Protein AF-A0A529LJ74-F1 (afdb_monomer_lite)

Sequence (138 aa):
PPVRDGKPYAVIAHTAQSVAAFVAIDKALLANGVSVPVIHAQDIDQGFLLIEHLGSEGFLSHDGQPIAERYEAAAELLAMMHGKAWPTRMEAAPGVVHDVPPFDRDAMLIEADLLVDWYVPWITGGPASEDLRAGYHK

pLDDT: mean 94.06, std 4.65, range [67.56, 98.56]

Secondary structure (DSSP, 8-state):
-EEETTEEHHHHTT---SHHHHHHHHHHHHHTT-----EEEEETTTTEEEE----S--SB-TTS-B-HHHHHHHHHHHHHHHTS---SEEEEETTEEEE-----HHHHHHHHTHIIIIIHHHHHSSPPPHHHHHHHT-

Radius of gyration: 19.59 Å; chains: 1; bounding box: 48×34×49 Å

Foldseek 3Di:
DQDPPRDDLCVLLVPDPWCLVVLQVQVQCVVLPHDHWDFPDDDRVVRDTDTHDPDDDDQADPVRHGDVVVVVVVVVVVVSVVVDDGDQWTGNDVVRIHRNDDCDPSSVCVVVCCCQQPVCCVVVVDHHDPVRVVVSVD

Structure (mmCIF, N/CA/C/O backbone):
data_AF-A0A529LJ74-F1
#
_entry.id   AF-A0A529LJ74-F1
#
loop_
_atom_site.group_PDB
_atom_site.id
_atom_site.type_symbol
_atom_site.label_atom_id
_atom_site.label_alt_id
_atom_site.label_comp_id
_atom_site.label_asym_id
_atom_site.label_entity_id
_atom_site.label_seq_id
_atom_site.pdbx_PDB_ins_code
_atom_site.Cartn_x
_atom_site.Cartn_y
_atom_site.Cartn_z
_atom_site.occupancy
_atom_site.B_iso_or_equiv
_atom_site.auth_seq_id
_atom_site.auth_comp_id
_atom_site.auth_asym_id
_atom_site.auth_atom_id
_atom_site.pdbx_PDB_model_num
ATOM 1 N N . PRO A 1 1 ? 7.182 -16.677 -6.838 1.00 67.56 1 PRO A N 1
ATOM 2 C CA . PRO A 1 1 ? 8.491 -17.161 -7.350 1.00 67.56 1 PRO A CA 1
ATOM 3 C C . PRO A 1 1 ? 9.594 -16.197 -6.895 1.00 67.56 1 PRO A C 1
ATOM 5 O O . PRO A 1 1 ? 9.275 -15.027 -6.676 1.00 67.56 1 PRO A O 1
ATOM 8 N N . PRO A 1 2 ? 10.840 -16.660 -6.712 1.00 80.25 2 PRO A N 1
ATOM 9 C CA . PRO A 1 2 ? 11.975 -15.779 -6.451 1.00 80.25 2 PRO A CA 1
ATOM 10 C C . PRO A 1 2 ? 12.180 -14.785 -7.599 1.00 80.25 2 PRO A C 1
ATOM 12 O O . PRO A 1 2 ? 12.074 -15.173 -8.760 1.00 80.25 2 PRO A O 1
ATOM 15 N N . VAL A 1 3 ? 12.463 -13.526 -7.264 1.00 79.81 3 VAL A N 1
ATOM 16 C CA . VAL A 1 3 ? 12.700 -12.444 -8.235 1.00 79.81 3 VAL A CA 1
ATOM 17 C C . VAL A 1 3 ? 14.139 -11.935 -8.153 1.00 79.81 3 VAL A C 1
ATOM 19 O O . VAL A 1 3 ? 14.782 -11.778 -9.184 1.00 79.81 3 VAL A O 1
ATOM 22 N N . ARG A 1 4 ? 14.680 -11.736 -6.945 1.00 79.56 4 ARG A N 1
ATOM 23 C CA . ARG A 1 4 ? 16.061 -11.271 -6.729 1.00 79.56 4 ARG A CA 1
ATOM 24 C C . ARG A 1 4 ? 16.629 -11.889 -5.459 1.00 79.56 4 ARG A C 1
ATOM 26 O O . ARG A 1 4 ? 15.905 -12.005 -4.476 1.00 79.56 4 ARG A O 1
ATOM 33 N N . ASP A 1 5 ? 17.884 -12.332 -5.494 1.00 81.75 5 ASP A N 1
ATOM 34 C CA . ASP A 1 5 ? 18.588 -12.945 -4.352 1.00 81.75 5 ASP A CA 1
ATOM 35 C C . ASP A 1 5 ? 17.798 -14.065 -3.650 1.00 81.75 5 ASP A C 1
ATOM 37 O O . ASP A 1 5 ? 17.818 -14.212 -2.429 1.00 81.75 5 ASP A O 1
ATOM 41 N N . GLY A 1 6 ? 17.026 -14.838 -4.420 1.00 84.38 6 GLY A N 1
ATOM 42 C CA . GLY A 1 6 ? 16.162 -15.895 -3.884 1.00 84.38 6 GLY A CA 1
ATOM 43 C C . GLY A 1 6 ? 14.885 -15.401 -3.183 1.00 84.38 6 GLY A C 1
ATOM 44 O O . GLY A 1 6 ? 14.059 -16.224 -2.789 1.00 84.38 6 GLY A O 1
ATOM 45 N N . LYS A 1 7 ? 14.675 -14.086 -3.058 1.00 84.75 7 LYS A N 1
ATOM 46 C CA . LYS A 1 7 ? 13.512 -13.484 -2.394 1.00 84.75 7 LYS A CA 1
ATOM 47 C C . LYS A 1 7 ? 12.341 -13.273 -3.365 1.00 84.75 7 LYS A C 1
ATOM 49 O O . LYS A 1 7 ? 12.555 -12.863 -4.511 1.00 84.75 7 LYS A O 1
ATOM 54 N N . PRO A 1 8 ? 11.091 -13.522 -2.936 1.00 88.38 8 PRO A N 1
ATOM 55 C CA . PRO A 1 8 ? 9.900 -13.111 -3.677 1.00 88.38 8 PRO A C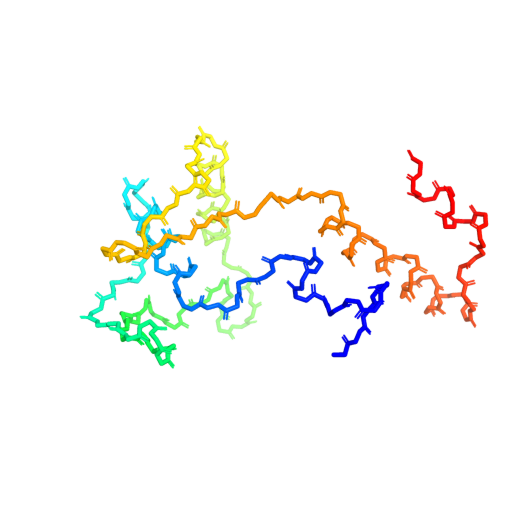A 1
ATOM 56 C C . PRO A 1 8 ? 9.751 -11.585 -3.732 1.00 88.38 8 PRO A C 1
ATOM 58 O O . PRO A 1 8 ? 10.135 -10.899 -2.788 1.00 88.38 8 PRO A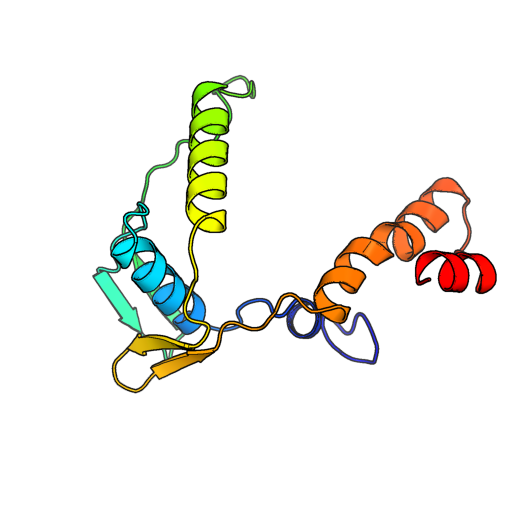 O 1
ATOM 61 N N . TYR A 1 9 ? 9.100 -11.074 -4.783 1.00 86.44 9 TYR A N 1
ATOM 62 C CA . TYR A 1 9 ? 8.783 -9.645 -4.949 1.00 86.44 9 TYR A CA 1
ATOM 63 C C . TYR A 1 9 ? 8.168 -9.024 -3.691 1.00 86.44 9 TYR A C 1
ATOM 65 O O . TYR A 1 9 ? 8.648 -8.008 -3.212 1.00 86.44 9 TYR A O 1
ATOM 73 N N . ALA A 1 10 ? 7.172 -9.692 -3.108 1.00 86.62 10 ALA A N 1
ATOM 74 C CA . ALA A 1 10 ? 6.447 -9.206 -1.943 1.00 86.62 10 ALA A CA 1
ATOM 75 C C . ALA A 1 10 ? 7.333 -8.876 -0.729 1.00 86.62 10 ALA A C 1
ATOM 77 O O . ALA A 1 10 ? 7.002 -7.987 0.049 1.00 86.62 10 ALA A O 1
ATOM 78 N N . VAL A 1 11 ? 8.453 -9.590 -0.580 1.00 86.94 11 VAL A N 1
ATOM 79 C CA . VAL A 1 11 ? 9.430 -9.378 0.495 1.00 86.94 11 VAL A CA 1
ATOM 80 C C . VAL A 1 11 ? 10.356 -8.206 0.177 1.00 86.94 11 VAL A C 1
ATOM 82 O O . VAL A 1 11 ? 10.795 -7.523 1.089 1.00 86.94 11 VAL A O 1
ATOM 85 N N . ILE A 1 12 ? 10.671 -7.981 -1.100 1.00 87.44 12 ILE A N 1
ATOM 86 C CA . ILE A 1 12 ? 11.560 -6.896 -1.539 1.00 87.44 12 ILE A CA 1
ATOM 87 C C . ILE A 1 12 ? 10.799 -5.566 -1.566 1.00 87.44 12 ILE A C 1
ATOM 89 O O . ILE A 1 12 ? 11.285 -4.567 -1.060 1.00 87.44 12 ILE A O 1
ATOM 93 N N . ALA A 1 13 ? 9.587 -5.573 -2.121 1.00 89.00 13 ALA A N 1
ATOM 94 C CA . ALA A 1 13 ? 8.695 -4.419 -2.199 1.00 89.00 13 ALA A CA 1
ATOM 95 C C . ALA A 1 13 ? 7.925 -4.162 -0.890 1.00 89.00 13 ALA A C 1
ATOM 97 O O . ALA A 1 13 ? 7.058 -3.294 -0.844 1.00 89.00 13 ALA A O 1
ATOM 98 N N . HIS A 1 14 ? 8.196 -4.948 0.157 1.00 91.44 14 HIS A N 1
ATOM 99 C CA . HIS A 1 14 ? 7.559 -4.847 1.471 1.00 91.44 14 HIS A CA 1
ATOM 100 C C . HIS A 1 14 ? 6.021 -4.836 1.444 1.00 91.44 14 HIS A C 1
ATOM 102 O O . HIS A 1 14 ? 5.368 -4.217 2.285 1.00 91.44 14 HIS A O 1
ATOM 108 N N . THR A 1 15 ? 5.416 -5.525 0.475 1.00 89.25 15 THR A N 1
ATOM 109 C CA . THR A 1 15 ? 3.955 -5.555 0.331 1.00 89.25 15 THR A CA 1
ATOM 110 C C . THR A 1 15 ? 3.306 -6.246 1.525 1.00 89.25 15 THR A C 1
ATOM 112 O O . THR A 1 15 ? 3.778 -7.294 1.980 1.00 89.25 15 THR A O 1
ATOM 115 N N . ALA A 1 16 ? 2.181 -5.704 1.988 1.00 89.75 16 ALA A N 1
ATOM 116 C CA . ALA A 1 16 ? 1.406 -6.283 3.076 1.00 89.75 16 ALA A CA 1
ATOM 117 C C . ALA A 1 16 ? 1.093 -7.770 2.827 1.00 89.75 16 ALA A C 1
ATOM 119 O O . ALA A 1 16 ? 0.599 -8.147 1.768 1.00 89.75 16 ALA A O 1
ATOM 120 N N . GLN A 1 17 ? 1.375 -8.608 3.827 1.00 88.75 17 GLN A N 1
ATOM 121 C CA . GLN A 1 17 ? 1.105 -10.053 3.799 1.00 88.75 17 GLN A CA 1
ATOM 122 C C . GLN A 1 17 ? -0.051 -10.456 4.725 1.00 88.75 17 GLN A C 1
ATOM 124 O O . GLN A 1 17 ? -0.365 -11.636 4.847 1.00 88.75 17 GLN A O 1
ATOM 129 N N . SER A 1 18 ? -0.669 -9.495 5.416 1.00 93.69 18 SER A N 1
ATOM 130 C CA . SER A 1 18 ? -1.763 -9.746 6.350 1.00 93.69 18 SER A CA 1
ATOM 131 C C . SER A 1 18 ? -2.760 -8.595 6.368 1.00 93.69 18 SER A C 1
ATOM 133 O O . SER A 1 18 ? -2.422 -7.441 6.089 1.00 93.69 18 SER A O 1
ATOM 135 N N . VAL A 1 19 ? -3.992 -8.904 6.770 1.00 96.81 19 VAL A N 1
ATOM 136 C CA . VAL A 1 19 ? -5.045 -7.897 6.951 1.00 96.81 19 VAL A CA 1
ATOM 137 C C . VAL A 1 19 ? -4.747 -6.931 8.099 1.00 96.81 19 VAL A C 1
ATOM 139 O O . VAL A 1 19 ? -5.271 -5.824 8.102 1.00 96.81 19 VAL A O 1
ATOM 142 N N . ALA A 1 20 ? -3.859 -7.283 9.038 1.00 97.25 20 ALA A N 1
ATOM 143 C CA . ALA A 1 20 ? -3.440 -6.372 10.105 1.00 97.25 20 ALA A CA 1
ATOM 144 C C . ALA A 1 20 ? -2.803 -5.088 9.551 1.00 97.25 20 ALA A C 1
ATOM 146 O O . ALA A 1 20 ? -3.052 -4.011 10.085 1.00 97.25 20 ALA A O 1
ATOM 147 N N . ALA A 1 21 ? -2.038 -5.186 8.457 1.00 97.00 21 ALA A N 1
ATOM 148 C CA . ALA A 1 21 ? -1.484 -4.014 7.784 1.00 97.00 21 ALA A CA 1
ATOM 149 C C . ALA A 1 21 ? -2.595 -3.097 7.253 1.00 97.00 21 ALA A C 1
ATOM 151 O O . ALA A 1 21 ? -2.565 -1.895 7.496 1.00 97.00 21 ALA A O 1
ATOM 152 N N . PHE A 1 22 ? -3.617 -3.674 6.610 1.00 97.38 22 PHE A N 1
ATOM 153 C CA . PHE A 1 22 ? -4.780 -2.926 6.131 1.00 97.38 22 PHE A CA 1
ATOM 154 C C . PHE A 1 22 ? -5.484 -2.193 7.280 1.00 97.38 22 PHE A C 1
ATOM 156 O O . PHE A 1 22 ? -5.650 -0.981 7.209 1.00 97.38 22 PHE A O 1
ATOM 163 N N . VAL A 1 23 ? -5.829 -2.900 8.364 1.00 98.06 23 VAL A N 1
ATOM 164 C CA . VAL A 1 23 ? -6.542 -2.313 9.516 1.00 98.06 23 VAL A CA 1
ATOM 165 C C . VAL A 1 23 ? -5.728 -1.206 10.194 1.00 98.06 23 VAL A C 1
ATOM 167 O O . VAL A 1 23 ? -6.281 -0.186 10.600 1.00 98.06 23 VAL A O 1
ATOM 170 N N . ALA A 1 24 ? -4.416 -1.394 10.335 1.00 97.81 24 ALA A N 1
ATOM 171 C CA . ALA A 1 24 ? -3.538 -0.397 10.935 1.00 97.81 24 ALA A CA 1
ATOM 172 C C . ALA A 1 24 ? -3.477 0.899 10.106 1.00 97.81 24 ALA A C 1
ATOM 174 O O . ALA A 1 24 ? -3.628 1.989 10.665 1.00 97.81 24 ALA A O 1
ATOM 175 N N . ILE A 1 25 ? -3.294 0.780 8.785 1.00 97.12 25 ILE A N 1
ATOM 176 C CA . ILE A 1 25 ? -3.267 1.930 7.870 1.00 97.12 25 ILE A CA 1
ATOM 177 C C . ILE A 1 25 ? -4.637 2.616 7.822 1.00 97.12 25 ILE A C 1
ATOM 179 O O . ILE A 1 25 ? -4.698 3.835 7.953 1.00 97.12 25 ILE A O 1
ATOM 183 N N . ASP A 1 26 ? -5.721 1.847 7.707 1.00 97.69 26 ASP A N 1
ATOM 184 C CA . ASP A 1 26 ? -7.105 2.334 7.721 1.00 97.69 26 ASP A CA 1
ATOM 185 C C . ASP A 1 26 ? -7.374 3.240 8.934 1.00 97.69 26 ASP A C 1
ATOM 187 O O . ASP A 1 26 ? -7.726 4.413 8.792 1.00 97.69 26 ASP A O 1
ATOM 191 N N . LYS A 1 27 ? -7.067 2.748 10.140 1.00 97.00 27 LYS A N 1
ATOM 192 C CA . LYS A 1 27 ? -7.218 3.515 11.384 1.00 97.00 27 LYS A CA 1
ATOM 193 C C . LYS A 1 27 ? -6.356 4.774 11.418 1.00 97.00 27 LYS A C 1
ATOM 195 O O . LYS A 1 27 ? -6.820 5.815 11.887 1.00 97.00 27 LYS A O 1
ATOM 200 N N . ALA A 1 28 ? -5.111 4.698 10.947 1.00 96.44 28 ALA A N 1
ATOM 201 C CA . ALA A 1 28 ? -4.213 5.850 10.930 1.00 96.44 28 ALA A CA 1
ATOM 202 C C . ALA A 1 28 ? -4.705 6.943 9.970 1.00 96.44 28 ALA A C 1
ATOM 204 O O . ALA A 1 28 ? -4.685 8.125 10.324 1.00 96.44 28 ALA A O 1
ATOM 205 N N . LEU A 1 29 ? -5.178 6.548 8.786 1.00 96.75 29 LEU A N 1
ATOM 206 C CA . LEU A 1 29 ? -5.775 7.430 7.786 1.00 96.75 29 LEU A CA 1
ATOM 207 C C . LEU A 1 29 ? -7.070 8.069 8.312 1.00 96.75 29 LEU A C 1
ATOM 209 O O . LEU A 1 29 ? -7.195 9.297 8.273 1.00 96.75 29 LEU A O 1
ATOM 213 N N . LEU A 1 30 ? -7.975 7.272 8.895 1.00 96.62 30 LEU A N 1
ATOM 214 C CA . LEU A 1 30 ? -9.225 7.752 9.492 1.00 96.62 30 LEU A CA 1
ATOM 215 C C . LEU A 1 30 ? -8.971 8.796 10.585 1.00 96.62 30 LEU A C 1
ATOM 217 O O . LEU A 1 30 ? -9.559 9.877 10.570 1.00 96.62 30 LEU A O 1
ATOM 221 N N . ALA A 1 31 ? -8.040 8.510 11.503 1.00 95.50 31 ALA A N 1
ATOM 222 C CA . ALA A 1 31 ? -7.656 9.428 12.578 1.00 95.50 31 ALA A CA 1
ATOM 223 C C . ALA A 1 31 ? -7.083 10.760 12.059 1.00 95.50 31 ALA A C 1
ATOM 225 O O . ALA A 1 31 ? -7.036 11.749 12.790 1.00 95.50 31 ALA A O 1
ATOM 226 N N . ASN A 1 32 ? -6.659 10.793 10.795 1.00 95.44 32 ASN A N 1
ATOM 227 C CA . ASN A 1 32 ? -6.092 11.953 10.122 1.00 95.44 32 ASN A CA 1
ATOM 228 C C . ASN A 1 32 ? -7.042 12.616 9.116 1.00 95.44 32 ASN A C 1
ATOM 230 O O . ASN A 1 32 ? -6.596 13.493 8.368 1.00 95.44 32 ASN A O 1
ATOM 234 N N . GLY A 1 33 ? -8.328 12.251 9.138 1.00 94.62 33 GLY A N 1
ATOM 235 C CA . GLY A 1 33 ? -9.382 12.883 8.343 1.00 94.62 33 GLY A CA 1
ATOM 236 C C . GLY A 1 33 ? -9.482 12.377 6.906 1.00 94.62 33 GLY A C 1
ATOM 237 O O . GLY A 1 33 ? -10.112 13.035 6.083 1.00 94.62 33 GLY A O 1
ATOM 238 N N . VAL A 1 34 ? -8.860 11.239 6.588 1.00 96.81 34 VAL A N 1
ATOM 239 C CA . VAL A 1 34 ? -9.027 10.583 5.288 1.00 96.81 34 VAL A CA 1
ATOM 240 C C . VAL A 1 34 ? -10.286 9.725 5.321 1.00 96.81 34 VAL A C 1
ATOM 242 O O . VAL A 1 34 ? -10.529 9.002 6.288 1.00 96.81 34 VAL A O 1
ATOM 245 N N . SER A 1 35 ? -11.081 9.792 4.256 1.00 96.06 35 SER A N 1
ATOM 246 C CA . SER A 1 35 ? -12.198 8.873 4.051 1.00 96.06 35 SER A CA 1
ATOM 247 C C . SER A 1 35 ? -11.671 7.475 3.742 1.00 96.06 35 SER A C 1
ATOM 249 O O . SER A 1 35 ? -10.954 7.275 2.764 1.00 96.06 35 SER A O 1
ATOM 251 N N . VAL A 1 36 ? -12.043 6.516 4.579 1.00 97.75 36 VAL A N 1
ATOM 252 C CA . VAL A 1 36 ? -11.646 5.109 4.491 1.00 97.75 36 VAL A CA 1
ATOM 253 C C . VAL A 1 36 ? -12.862 4.224 4.804 1.00 97.75 36 VAL A C 1
ATOM 255 O O . VAL A 1 36 ? -13.821 4.741 5.386 1.00 97.75 36 VAL A O 1
ATOM 258 N N . PRO A 1 37 ? -12.898 2.939 4.397 1.00 98.06 37 PRO A N 1
ATOM 259 C CA . PRO A 1 37 ? -14.076 2.110 4.634 1.00 98.06 37 PRO A CA 1
ATOM 260 C C . PRO A 1 37 ? -14.250 1.812 6.125 1.00 98.06 37 PRO A C 1
ATOM 262 O O . PRO A 1 37 ? -13.309 1.407 6.802 1.00 98.06 37 PRO A O 1
ATOM 265 N N . VAL A 1 38 ? -15.476 1.914 6.643 1.00 98.00 38 VAL A N 1
ATOM 266 C CA . VAL A 1 38 ? -15.760 1.435 8.003 1.00 98.00 38 VAL A CA 1
ATOM 267 C C . VAL A 1 38 ? -15.492 -0.071 8.103 1.00 98.00 38 VAL A C 1
ATOM 269 O O . VAL A 1 38 ? -16.046 -0.865 7.346 1.00 98.00 38 VAL A O 1
ATOM 272 N N . ILE A 1 39 ? -14.693 -0.488 9.088 1.00 98.12 39 ILE A N 1
ATOM 273 C CA . ILE A 1 39 ? -14.491 -1.904 9.420 1.00 98.12 39 ILE A CA 1
ATOM 274 C C . ILE A 1 39 ? -15.583 -2.346 10.404 1.00 98.12 39 ILE A C 1
ATOM 276 O O . ILE A 1 39 ? -15.584 -1.951 11.570 1.00 98.12 39 ILE A O 1
ATOM 280 N N . HIS A 1 40 ? -16.516 -3.181 9.946 1.00 98.19 40 HIS A N 1
ATOM 281 C CA . HIS A 1 40 ? -17.627 -3.694 10.756 1.00 98.19 40 HIS A CA 1
ATOM 282 C C . HIS A 1 40 ? -17.235 -4.902 11.612 1.00 98.19 40 HIS A C 1
ATOM 284 O O . HIS A 1 40 ? -17.704 -5.041 12.741 1.00 98.19 40 HIS A O 1
ATOM 290 N N . ALA A 1 41 ? -16.395 -5.788 11.073 1.00 97.81 41 ALA A N 1
ATOM 291 C CA . ALA A 1 41 ? -15.863 -6.947 11.782 1.00 97.81 41 ALA A CA 1
ATOM 292 C C . ALA A 1 41 ? -14.497 -7.344 11.211 1.00 97.81 41 ALA A C 1
ATOM 294 O O . ALA A 1 41 ? -14.205 -7.092 10.042 1.00 97.81 41 ALA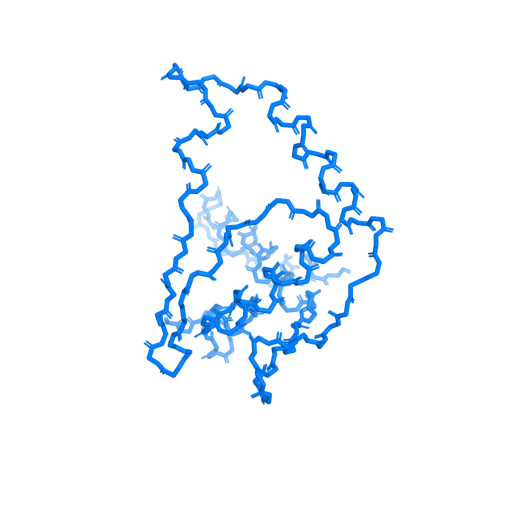 A O 1
ATOM 295 N N . GLN A 1 42 ? -13.675 -7.995 12.031 1.00 97.50 42 GLN A N 1
ATOM 296 C CA . GLN A 1 42 ? -12.358 -8.487 11.637 1.00 97.50 42 GLN A CA 1
ATOM 297 C C . GLN A 1 42 ? -12.052 -9.826 12.315 1.00 97.50 42 GLN A C 1
ATOM 299 O O . GLN A 1 42 ? -12.324 -9.999 13.502 1.00 97.50 42 GLN A O 1
ATOM 304 N N . ASP A 1 43 ? -11.441 -10.732 11.563 1.00 97.31 43 ASP A N 1
ATOM 305 C CA . ASP A 1 43 ? -10.769 -11.938 12.041 1.00 97.31 43 ASP A CA 1
ATOM 306 C C . ASP A 1 43 ? -9.352 -11.908 11.459 1.00 97.31 43 ASP A C 1
ATOM 308 O O . ASP A 1 43 ? -9.111 -12.299 10.315 1.00 97.31 43 ASP A O 1
ATOM 312 N N . ILE A 1 44 ? -8.422 -11.325 12.219 1.00 96.00 44 ILE A N 1
ATOM 313 C CA . ILE A 1 44 ? -7.049 -11.097 11.753 1.00 96.00 44 ILE A CA 1
ATOM 314 C C . ILE A 1 44 ? -6.304 -12.423 11.580 1.00 96.00 44 ILE A C 1
ATOM 316 O O . ILE A 1 44 ? -5.520 -12.547 10.639 1.00 96.00 44 ILE A O 1
ATOM 320 N N . ASP A 1 45 ? -6.573 -13.401 12.443 1.00 94.19 45 ASP A N 1
ATOM 321 C CA . ASP A 1 45 ? -5.891 -14.695 12.436 1.00 94.19 45 ASP A CA 1
ATOM 322 C C . ASP A 1 45 ? -6.248 -15.503 11.182 1.00 94.19 45 ASP A C 1
ATOM 324 O O . ASP A 1 45 ? -5.377 -16.137 10.585 1.00 94.19 45 ASP A O 1
ATOM 328 N N . GLN A 1 46 ? -7.511 -15.438 10.747 1.00 96.62 46 GLN A N 1
ATOM 329 C CA . GLN A 1 46 ? -7.979 -16.072 9.507 1.00 96.62 46 GLN A CA 1
ATOM 330 C C . GLN A 1 46 ? -7.853 -15.171 8.267 1.00 96.62 46 GLN A C 1
ATOM 332 O O . GLN A 1 46 ? -8.054 -15.637 7.147 1.00 96.62 46 GLN A O 1
ATOM 337 N N . GLY A 1 47 ? -7.525 -13.887 8.437 1.00 96.62 47 GLY A N 1
ATOM 338 C CA . GLY A 1 47 ? -7.353 -12.948 7.329 1.00 96.62 47 GLY A CA 1
ATOM 339 C C . GLY A 1 47 ? -8.656 -12.413 6.724 1.00 96.62 47 GLY A C 1
ATOM 340 O O . GLY A 1 47 ? -8.674 -12.080 5.540 1.00 96.62 47 GLY A O 1
ATOM 341 N N . PHE A 1 48 ? -9.738 -12.310 7.503 1.00 97.62 48 PHE A N 1
ATOM 342 C CA . PHE A 1 48 ? -11.029 -11.795 7.034 1.00 97.62 48 PHE A CA 1
ATOM 343 C C . PHE A 1 48 ? -11.357 -10.417 7.604 1.00 97.62 48 PHE A C 1
ATOM 345 O O . PHE A 1 48 ? -11.213 -10.172 8.800 1.00 97.62 48 PHE A O 1
ATOM 352 N N . LEU A 1 49 ? -11.886 -9.539 6.751 1.00 98.19 49 LEU A N 1
ATOM 353 C CA . LEU A 1 49 ? -12.476 -8.259 7.137 1.00 98.19 49 LEU A CA 1
ATOM 354 C C . LEU A 1 49 ? -13.874 -8.143 6.522 1.00 98.19 49 LEU A C 1
ATOM 356 O O . LEU A 1 49 ? -14.062 -8.444 5.343 1.00 98.19 49 LEU A O 1
ATOM 360 N N . LEU A 1 50 ? -14.840 -7.675 7.310 1.00 98.38 50 LEU A N 1
ATOM 361 C CA . LEU A 1 50 ? -16.121 -7.179 6.815 1.00 98.38 50 LEU A CA 1
ATOM 362 C C . LEU A 1 50 ? -16.066 -5.656 6.845 1.00 98.38 50 LEU A C 1
ATOM 364 O O . LEU A 1 50 ? -16.000 -5.066 7.925 1.00 98.38 50 LEU A O 1
ATOM 368 N N . ILE A 1 51 ? -16.097 -5.036 5.671 1.00 98.56 51 ILE A N 1
ATOM 369 C CA . ILE A 1 51 ? -15.900 -3.596 5.512 1.00 98.56 51 ILE A CA 1
ATOM 370 C C . ILE A 1 51 ? -17.031 -2.957 4.712 1.00 98.56 51 ILE A C 1
ATOM 372 O O . ILE A 1 51 ? -17.728 -3.625 3.945 1.00 98.56 51 ILE A O 1
ATOM 376 N N . GLU A 1 52 ? -17.190 -1.654 4.897 1.00 98.56 52 GLU A N 1
ATOM 377 C CA . GLU A 1 52 ? -18.052 -0.810 4.086 1.00 98.56 52 GLU A CA 1
ATOM 378 C C . GLU A 1 52 ? -17.653 -0.864 2.606 1.00 98.56 52 GLU A C 1
ATOM 380 O O . GLU A 1 52 ? -16.476 -0.875 2.240 1.00 98.56 52 GLU A O 1
ATOM 385 N N . HIS A 1 53 ? -18.661 -0.842 1.740 1.00 97.50 53 HIS A N 1
ATOM 386 C CA . HIS A 1 53 ? -18.477 -0.673 0.309 1.00 97.50 53 HIS A CA 1
ATOM 387 C C . HIS A 1 53 ? -18.499 0.824 -0.040 1.00 97.50 53 HIS A C 1
ATOM 389 O O . HIS A 1 53 ? -19.572 1.421 -0.106 1.00 97.50 53 HIS A O 1
ATOM 395 N N . LEU A 1 54 ? -17.335 1.419 -0.331 1.00 96.00 54 LEU A N 1
ATOM 396 C CA . LEU A 1 54 ? -17.187 2.862 -0.620 1.00 96.00 54 LEU A CA 1
ATOM 397 C C . LEU A 1 54 ? -17.857 3.346 -1.920 1.00 96.00 54 LEU A C 1
ATOM 399 O O . LEU A 1 54 ? -17.879 4.540 -2.208 1.00 96.00 54 LEU A O 1
ATOM 403 N N . GLY A 1 55 ? -18.392 2.429 -2.720 1.00 95.19 55 GLY A N 1
ATOM 404 C CA . GLY A 1 55 ? -19.030 2.720 -3.999 1.00 95.19 55 GLY A CA 1
ATOM 405 C C . GLY A 1 55 ? -18.324 2.012 -5.148 1.00 95.19 55 GLY A C 1
ATOM 406 O O . GLY A 1 55 ? -17.345 1.298 -4.954 1.00 95.19 55 GLY A O 1
ATOM 407 N N . SER A 1 56 ? -18.878 2.155 -6.347 1.00 94.69 56 SER A N 1
ATOM 408 C CA . SER A 1 56 ? -18.381 1.504 -7.568 1.00 94.69 56 SER A CA 1
ATOM 409 C C . SER A 1 56 ? -17.898 2.506 -8.617 1.00 94.69 56 SER A C 1
ATOM 411 O O . SER A 1 56 ? -17.635 2.132 -9.758 1.00 94.69 56 SER A O 1
ATOM 413 N N . GLU A 1 57 ? -17.835 3.789 -8.263 1.00 94.19 57 GLU A N 1
ATOM 414 C CA . GLU A 1 57 ? -17.362 4.835 -9.160 1.00 94.19 57 GLU A CA 1
ATOM 415 C C . GLU A 1 57 ? -15.829 4.888 -9.176 1.00 94.19 57 GLU A C 1
ATOM 417 O O . GLU A 1 57 ? -15.187 4.856 -8.129 1.00 94.19 57 GLU A O 1
ATOM 422 N N . GLY A 1 58 ? -15.242 4.973 -10.373 1.00 93.88 58 GLY A N 1
ATOM 423 C CA . GLY A 1 58 ? -13.792 5.083 -10.569 1.00 93.88 58 GLY A CA 1
ATOM 424 C C . GLY A 1 58 ? -13.348 6.482 -10.998 1.00 93.88 58 GLY A C 1
ATOM 425 O O . GLY A 1 58 ? -14.108 7.436 -10.956 1.00 93.88 58 GLY A O 1
ATOM 426 N N . PHE A 1 59 ? -12.118 6.626 -11.484 1.00 96.69 59 PHE A N 1
ATOM 427 C CA . PHE A 1 59 ? -11.614 7.913 -11.997 1.00 96.69 59 PHE A CA 1
ATOM 428 C C . PHE A 1 59 ? -12.064 8.235 -13.429 1.00 96.69 59 PHE A C 1
ATOM 430 O O . PHE A 1 59 ? -11.896 9.361 -13.898 1.00 96.69 59 PHE A O 1
ATOM 437 N N . LEU A 1 60 ? -12.629 7.248 -14.124 1.00 97.25 60 LEU A N 1
ATOM 438 C CA . LEU A 1 60 ? -13.056 7.356 -15.513 1.00 97.25 60 LEU A CA 1
ATOM 439 C C . LEU A 1 60 ? -14.581 7.426 -15.607 1.00 97.25 60 LEU A C 1
ATOM 441 O O . LEU A 1 60 ? -15.295 6.823 -14.802 1.00 97.25 60 LEU A O 1
ATOM 445 N N . SER A 1 61 ? -15.072 8.142 -16.614 1.00 95.38 61 SER A N 1
ATOM 446 C CA . SER A 1 61 ? -16.475 8.121 -17.014 1.00 95.38 61 SER A CA 1
ATOM 447 C C . SER A 1 61 ? -16.848 6.782 -17.661 1.00 95.38 61 SER A C 1
ATOM 449 O O . SER A 1 61 ? -15.987 5.956 -17.971 1.00 95.38 61 SER A O 1
ATOM 451 N N . HIS A 1 62 ? -18.143 6.582 -17.920 1.00 93.69 62 HIS A N 1
ATOM 452 C CA . HIS A 1 62 ? -18.649 5.440 -18.691 1.00 93.69 62 HIS A CA 1
ATOM 453 C C . HIS A 1 62 ? -17.940 5.277 -20.051 1.00 93.69 62 HIS A C 1
ATOM 455 O O . HIS A 1 62 ? -17.681 4.157 -20.481 1.00 93.69 62 HIS A O 1
ATOM 461 N N . ASP A 1 63 ? -17.576 6.388 -20.695 1.00 95.50 63 ASP A N 1
ATOM 462 C CA . ASP A 1 63 ? -16.903 6.400 -22.002 1.00 95.50 63 ASP A CA 1
ATOM 463 C C . ASP A 1 63 ? -15.370 6.272 -21.883 1.00 95.50 63 ASP A C 1
ATOM 465 O O . ASP A 1 63 ? -14.634 6.498 -22.846 1.00 95.50 63 ASP A O 1
ATOM 469 N N . GLY A 1 64 ? -14.868 5.961 -20.683 1.00 96.12 64 GLY A N 1
ATOM 470 C CA . GLY A 1 64 ? -13.444 5.795 -20.396 1.00 96.12 64 GLY A CA 1
ATOM 471 C C . GLY A 1 64 ? -12.646 7.100 -20.342 1.00 96.12 64 GLY A C 1
ATOM 472 O O . GLY A 1 64 ? -11.418 7.053 -20.318 1.00 96.1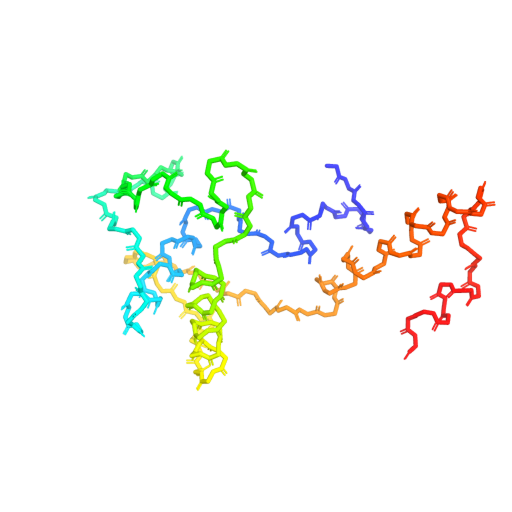2 64 GLY A O 1
ATOM 473 N N . GLN A 1 65 ? -13.307 8.262 -20.333 1.00 97.88 65 GLN A N 1
ATOM 474 C CA . GLN A 1 65 ? -12.622 9.556 -20.255 1.00 97.88 65 GLN A CA 1
ATOM 475 C C . GLN A 1 65 ? -12.268 9.903 -18.802 1.00 97.88 65 GLN A C 1
ATOM 477 O O . GLN A 1 65 ? -13.085 9.655 -17.912 1.00 97.88 65 GLN A O 1
ATOM 482 N N . PRO A 1 66 ? -11.088 10.488 -18.531 1.00 97.88 66 PRO A N 1
ATOM 483 C CA . PRO A 1 66 ? -10.724 10.915 -17.185 1.00 97.88 66 PRO A CA 1
ATOM 484 C C . PRO A 1 66 ? -11.652 12.028 -16.691 1.00 97.88 66 PRO A C 1
ATOM 486 O O . PRO A 1 66 ? -11.951 12.970 -17.424 1.00 97.88 66 PRO A O 1
ATOM 489 N N . ILE A 1 67 ? -12.081 11.931 -15.434 1.00 98.19 67 ILE A N 1
ATOM 490 C CA . ILE A 1 67 ? -12.891 12.959 -14.771 1.00 98.19 67 ILE A CA 1
ATOM 491 C C . ILE A 1 67 ? -11.944 13.866 -13.986 1.00 98.19 67 ILE A C 1
ATOM 493 O O . ILE A 1 67 ? -11.428 13.461 -12.943 1.00 98.19 67 ILE A O 1
ATOM 497 N N . ALA A 1 68 ? -11.687 15.067 -14.505 1.00 98.00 68 ALA A N 1
ATOM 498 C CA . ALA A 1 68 ? -10.644 15.969 -14.009 1.00 98.00 68 ALA A CA 1
ATOM 499 C C . ALA A 1 68 ? -10.753 16.248 -12.500 1.00 98.00 68 ALA A C 1
ATOM 501 O O . ALA A 1 68 ? -9.758 16.162 -11.785 1.00 98.00 68 ALA A O 1
ATOM 502 N N . GLU A 1 69 ? -11.968 16.472 -12.007 1.00 98.06 69 GLU A N 1
ATOM 503 C CA . GLU A 1 69 ? -12.256 16.798 -10.610 1.00 98.06 69 GLU A CA 1
ATOM 504 C C . GLU A 1 69 ? -11.848 15.663 -9.654 1.00 98.06 69 GLU A C 1
ATOM 506 O O . GLU A 1 69 ? -11.401 15.912 -8.536 1.00 98.06 69 GLU A O 1
ATOM 511 N N . ARG A 1 70 ? -11.945 14.398 -10.094 1.00 97.56 70 ARG A N 1
ATOM 512 C CA . ARG A 1 70 ? -11.516 13.240 -9.288 1.00 97.56 70 ARG A CA 1
ATOM 513 C C . ARG A 1 70 ? -9.993 13.190 -9.169 1.00 97.56 70 ARG A C 1
ATOM 515 O O . ARG A 1 70 ? -9.473 12.885 -8.098 1.00 97.56 70 ARG A O 1
ATOM 522 N N . TYR A 1 71 ? -9.275 13.520 -10.243 1.00 97.94 71 TYR A N 1
ATOM 523 C CA . TYR A 1 71 ? -7.811 13.602 -10.226 1.00 97.94 71 TYR A CA 1
ATOM 524 C C . TYR A 1 71 ? -7.307 14.772 -9.379 1.00 97.94 71 TYR A C 1
ATOM 526 O O . TYR A 1 71 ? -6.331 14.603 -8.652 1.00 97.94 71 TYR A O 1
ATOM 534 N N . GLU A 1 72 ? -7.979 15.924 -9.436 1.00 98.44 72 GLU A N 1
ATOM 535 C CA . GLU A 1 72 ? -7.678 17.070 -8.574 1.00 98.44 72 GLU A CA 1
ATOM 536 C C . GLU A 1 72 ? -7.838 16.697 -7.095 1.00 98.44 72 GLU A C 1
ATOM 538 O O . GLU A 1 72 ? -6.881 16.816 -6.331 1.00 98.44 72 GLU A O 1
ATOM 543 N N . ALA A 1 73 ? -8.975 16.103 -6.718 1.00 97.62 73 ALA A N 1
ATOM 544 C CA . ALA A 1 73 ? -9.209 15.637 -5.350 1.00 97.62 73 ALA A CA 1
ATOM 545 C C . ALA A 1 73 ? -8.166 14.601 -4.882 1.00 97.62 73 ALA A C 1
ATOM 547 O O . ALA A 1 73 ? -7.719 14.628 -3.733 1.00 97.62 73 ALA A O 1
ATOM 548 N N . ALA A 1 74 ? -7.731 13.694 -5.764 1.00 97.50 74 ALA A N 1
ATOM 549 C CA . ALA A 1 74 ? -6.666 12.745 -5.444 1.00 97.50 74 ALA A CA 1
ATOM 550 C C . ALA A 1 74 ? -5.307 13.434 -5.243 1.00 97.50 74 ALA A C 1
ATOM 552 O O . ALA A 1 74 ? -4.569 13.075 -4.325 1.00 97.50 74 ALA A O 1
ATOM 553 N N . ALA A 1 75 ? -4.977 14.434 -6.063 1.00 98.19 75 ALA A N 1
ATOM 554 C CA . ALA A 1 75 ? -3.753 15.212 -5.902 1.00 98.19 75 ALA A CA 1
ATOM 555 C C . ALA A 1 75 ? -3.756 16.007 -4.585 1.00 98.19 75 ALA A C 1
ATOM 557 O O . ALA A 1 75 ? -2.745 16.021 -3.881 1.00 98.19 75 ALA A O 1
ATOM 558 N N . GLU A 1 76 ? -4.891 16.602 -4.212 1.00 98.06 76 GLU A N 1
ATOM 559 C CA . GLU A 1 76 ? -5.070 17.280 -2.923 1.00 98.06 76 GLU A CA 1
ATOM 560 C C . GLU A 1 76 ? -4.906 16.319 -1.738 1.00 98.06 76 GLU A C 1
ATOM 562 O O . GLU A 1 76 ? -4.200 16.638 -0.777 1.00 98.06 76 GLU A O 1
ATOM 567 N N . LEU A 1 77 ? -5.492 15.118 -1.821 1.00 97.69 77 LEU A N 1
ATOM 568 C CA . LEU A 1 77 ? -5.321 14.071 -0.812 1.00 97.69 77 LEU A CA 1
ATOM 569 C C . LEU A 1 77 ? -3.843 13.690 -0.652 1.00 97.69 77 LEU A C 1
ATOM 571 O O . LEU A 1 77 ? -3.337 13.660 0.471 1.00 97.69 77 LEU A O 1
ATOM 575 N N . LEU A 1 78 ? -3.135 13.444 -1.757 1.00 97.56 78 LEU A N 1
ATOM 576 C CA . LEU A 1 78 ? -1.709 13.106 -1.729 1.00 97.56 78 LEU A CA 1
ATOM 577 C C . LEU A 1 78 ? -0.864 14.248 -1.152 1.00 97.56 78 LEU A C 1
ATOM 579 O O . LEU A 1 78 ? 0.017 14.004 -0.327 1.00 97.56 78 LEU A O 1
ATOM 583 N N . ALA A 1 79 ? -1.152 15.496 -1.530 1.00 97.94 79 ALA A N 1
ATOM 584 C CA . ALA A 1 79 ? -0.479 16.668 -0.978 1.00 97.94 79 ALA A CA 1
ATOM 585 C C . ALA A 1 79 ? -0.696 16.784 0.540 1.00 97.94 79 ALA A C 1
ATOM 587 O O . ALA A 1 79 ? 0.261 17.000 1.287 1.00 97.94 79 ALA A O 1
ATOM 588 N N . MET A 1 80 ? -1.930 16.571 1.010 1.00 96.88 80 MET A N 1
ATOM 589 C CA . MET A 1 80 ? -2.251 16.530 2.437 1.00 96.88 80 MET A CA 1
ATOM 590 C C . MET A 1 80 ? -1.478 15.416 3.151 1.00 96.88 80 MET A C 1
ATOM 592 O O . MET A 1 80 ? -0.890 15.663 4.205 1.00 96.88 80 MET A O 1
ATOM 596 N N . MET A 1 81 ? -1.428 14.213 2.573 1.00 96.06 81 MET A N 1
ATOM 597 C CA . MET A 1 81 ? -0.708 13.080 3.156 1.00 96.06 81 MET A CA 1
ATOM 598 C C . MET A 1 81 ? 0.800 13.340 3.253 1.00 96.06 81 MET A C 1
ATOM 600 O O . MET A 1 81 ? 1.395 13.038 4.288 1.00 96.06 81 MET A O 1
ATOM 604 N N . HIS A 1 82 ? 1.409 13.937 2.224 1.00 95.75 82 HIS A N 1
ATOM 605 C CA . HIS A 1 82 ? 2.828 14.315 2.224 1.00 95.75 82 HIS A CA 1
ATOM 606 C C . HIS A 1 82 ? 3.155 15.447 3.206 1.00 95.75 82 HIS A C 1
ATOM 608 O O . HIS A 1 82 ? 4.284 15.540 3.683 1.00 95.75 82 HIS A O 1
ATOM 614 N N . GLY A 1 83 ? 2.181 16.298 3.534 1.00 95.56 83 GLY A N 1
ATOM 615 C CA . GLY A 1 83 ? 2.335 17.365 4.524 1.00 95.56 83 GLY A CA 1
ATOM 616 C C . GLY A 1 83 ? 2.331 16.890 5.982 1.00 95.56 83 GLY A C 1
ATOM 617 O O . GLY A 1 83 ? 2.457 17.719 6.885 1.00 95.56 83 GLY A O 1
ATOM 618 N N . LYS A 1 84 ? 2.168 15.586 6.239 1.00 93.88 84 LYS A N 1
ATOM 619 C CA . LYS A 1 84 ? 2.037 15.011 7.583 1.00 93.88 84 LYS A CA 1
ATOM 620 C C . LYS A 1 84 ? 3.173 14.050 7.916 1.00 93.88 84 LYS A C 1
ATOM 622 O O . LYS A 1 84 ? 3.690 13.339 7.061 1.00 93.88 84 LYS A O 1
ATOM 627 N N . ALA A 1 85 ? 3.506 13.985 9.203 1.00 93.62 85 ALA A N 1
ATOM 628 C CA . ALA A 1 85 ? 4.310 12.901 9.749 1.00 93.62 85 ALA A CA 1
ATOM 629 C C . ALA A 1 85 ? 3.390 11.748 10.165 1.00 93.62 85 ALA A C 1
ATOM 631 O O . ALA A 1 85 ? 2.429 11.955 10.908 1.00 93.62 85 ALA A O 1
ATOM 632 N N . TRP A 1 86 ? 3.707 10.539 9.711 1.00 94.62 86 TRP A N 1
ATOM 633 C CA . TRP A 1 86 ? 2.940 9.333 10.011 1.00 94.62 86 TRP A CA 1
ATOM 634 C C . TRP A 1 86 ? 3.711 8.443 10.988 1.00 94.62 86 TRP A C 1
ATOM 636 O O . TRP A 1 86 ? 4.932 8.314 10.857 1.00 94.62 86 TRP A O 1
ATOM 646 N N . PRO A 1 87 ? 3.041 7.821 11.973 1.00 92.81 87 PRO A N 1
ATOM 647 C CA . PRO A 1 87 ? 3.699 6.855 12.839 1.00 92.81 87 PRO A CA 1
ATOM 648 C C . PRO A 1 87 ? 4.107 5.630 12.020 1.00 92.81 87 PRO A C 1
ATOM 650 O O . PRO A 1 87 ? 3.323 5.119 11.234 1.00 92.81 87 PRO A O 1
ATOM 653 N N . THR A 1 88 ? 5.314 5.114 12.225 1.00 93.94 88 THR A N 1
ATOM 654 C CA . THR A 1 88 ? 5.763 3.879 11.559 1.00 93.94 88 THR A CA 1
ATOM 655 C C . THR A 1 88 ? 5.314 2.620 12.292 1.00 93.94 88 THR A C 1
ATOM 657 O O . THR A 1 88 ? 5.460 1.526 11.769 1.00 93.94 88 THR A O 1
ATOM 660 N N . ARG A 1 89 ? 4.746 2.755 13.492 1.00 96.56 89 ARG A N 1
ATOM 661 C CA . ARG A 1 89 ? 4.224 1.659 14.308 1.00 96.56 89 ARG A CA 1
ATOM 662 C C . ARG A 1 89 ? 2.763 1.939 14.635 1.00 96.56 89 ARG A C 1
ATOM 664 O O . ARG A 1 89 ? 2.468 2.920 15.315 1.00 96.56 89 ARG A O 1
ATOM 671 N N . MET A 1 90 ? 1.862 1.097 14.141 1.00 96.12 90 MET A N 1
ATOM 672 C CA . MET A 1 90 ? 0.418 1.345 14.151 1.00 96.12 90 MET A CA 1
ATOM 673 C C . MET A 1 90 ? -0.347 0.131 14.691 1.00 96.12 90 MET A C 1
ATOM 675 O O . MET A 1 90 ? -0.083 -1.004 14.300 1.00 96.12 90 MET A O 1
ATOM 679 N N . GLU A 1 91 ? -1.299 0.346 15.600 1.00 96.56 91 GLU A N 1
ATOM 680 C CA . GLU A 1 91 ? -2.067 -0.742 16.219 1.00 96.56 91 GLU A CA 1
ATOM 681 C C . GLU A 1 91 ? -3.295 -1.124 15.371 1.00 96.56 91 GLU A C 1
ATOM 683 O O . GLU A 1 91 ? -4.200 -0.319 15.148 1.00 96.56 91 GLU A O 1
ATOM 688 N N . ALA A 1 92 ? -3.343 -2.381 14.924 1.00 96.75 92 ALA A N 1
ATOM 689 C CA . 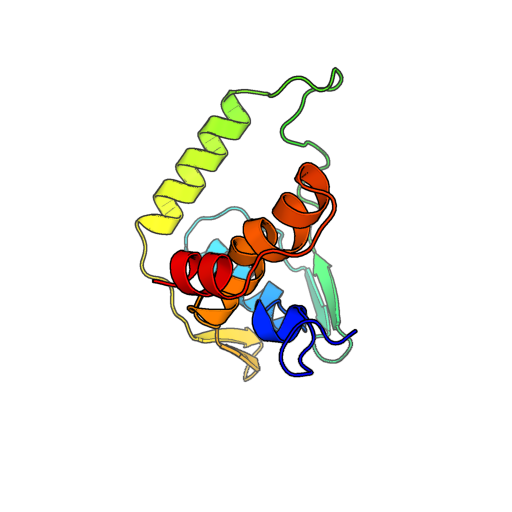ALA A 1 92 ? -4.463 -2.947 14.172 1.00 96.75 92 ALA A CA 1
ATOM 690 C C . ALA A 1 92 ? -5.575 -3.459 15.104 1.00 96.75 92 ALA A C 1
ATOM 692 O O . ALA A 1 92 ? -6.763 -3.276 14.841 1.00 96.75 92 ALA A O 1
ATOM 693 N N . ALA A 1 93 ? -5.205 -4.071 16.226 1.00 95.44 93 ALA A N 1
ATOM 694 C CA . ALA A 1 93 ? -6.097 -4.566 17.276 1.00 95.44 93 ALA A CA 1
ATOM 695 C C . ALA A 1 93 ? -5.329 -4.590 18.607 1.00 95.44 93 ALA A C 1
ATOM 697 O O . ALA A 1 93 ? -4.106 -4.504 18.556 1.00 95.44 93 ALA A O 1
ATOM 698 N N . PRO A 1 94 ? -5.986 -4.744 19.774 1.00 95.31 94 PRO A N 1
ATOM 699 C CA . PRO A 1 94 ? -5.287 -4.809 21.057 1.00 95.31 94 PRO A CA 1
ATOM 700 C C . PRO A 1 94 ? -4.120 -5.808 21.037 1.00 95.31 94 PRO A C 1
ATOM 702 O O . PRO A 1 94 ? -4.329 -7.014 20.907 1.00 95.31 94 PRO A O 1
ATOM 705 N N . GLY A 1 95 ? -2.890 -5.298 21.128 1.00 95.19 95 GLY A N 1
ATOM 706 C CA . GLY A 1 95 ? -1.665 -6.112 21.099 1.00 95.19 95 GLY A CA 1
ATOM 707 C C . GLY A 1 95 ? -1.214 -6.599 19.713 1.00 95.19 95 GLY A C 1
ATOM 708 O O . GLY A 1 95 ? -0.152 -7.212 19.607 1.00 95.19 95 GLY A O 1
ATOM 709 N N . VAL A 1 96 ? -1.961 -6.296 18.648 1.00 96.50 96 VAL A N 1
ATOM 710 C CA . VAL A 1 96 ? -1.595 -6.571 17.252 1.00 96.50 96 VAL A CA 1
ATOM 711 C C . VAL A 1 96 ? -1.128 -5.277 16.606 1.00 96.50 96 VAL A C 1
ATOM 713 O O . VAL A 1 96 ? -1.917 -4.370 16.336 1.00 96.50 96 VAL A O 1
ATOM 716 N N . VAL A 1 97 ? 0.167 -5.205 16.328 1.00 96.75 97 VAL A N 1
ATOM 717 C CA . VAL A 1 97 ? 0.813 -4.007 15.796 1.00 96.75 97 VAL A CA 1
ATOM 718 C C . VAL A 1 97 ? 1.400 -4.300 14.424 1.00 96.75 97 VAL A C 1
ATOM 720 O O . VAL A 1 97 ? 2.043 -5.329 14.224 1.00 96.75 97 VAL A O 1
ATOM 723 N N . HIS A 1 9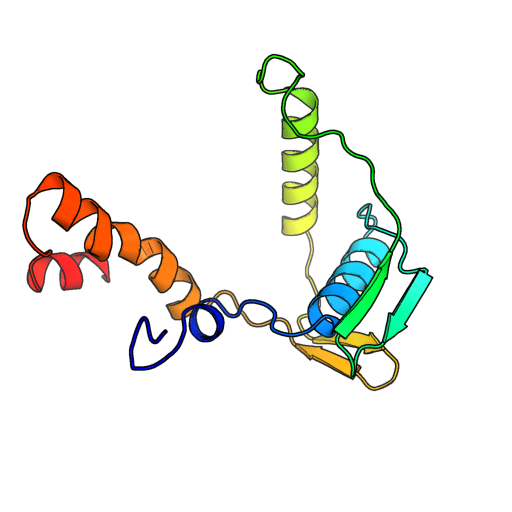8 ? 1.187 -3.377 13.494 1.00 96.25 98 HIS A N 1
ATOM 724 C CA . HIS A 1 98 ? 1.855 -3.348 12.207 1.00 96.25 98 HIS A CA 1
ATOM 725 C C . HIS A 1 98 ? 2.959 -2.289 12.234 1.00 96.25 98 HIS A C 1
ATOM 727 O O . HIS A 1 98 ? 2.702 -1.108 12.478 1.00 96.25 98 HIS A O 1
ATOM 733 N N . ASP A 1 99 ? 4.190 -2.725 11.987 1.00 95.88 99 ASP A N 1
ATOM 734 C CA . ASP A 1 99 ? 5.299 -1.831 11.684 1.00 95.88 99 ASP A CA 1
ATOM 735 C C . ASP A 1 99 ? 5.304 -1.579 10.172 1.00 95.88 99 ASP A C 1
ATOM 737 O O . ASP A 1 99 ? 5.470 -2.511 9.384 1.00 95.88 99 ASP A O 1
ATOM 741 N N . VAL A 1 100 ? 5.086 -0.325 9.779 1.00 94.31 100 VAL A N 1
ATOM 742 C CA . VAL A 1 100 ? 5.125 0.124 8.389 1.00 94.31 100 VAL A CA 1
ATOM 743 C C . VAL A 1 100 ? 6.584 0.117 7.931 1.00 94.31 100 VAL A C 1
ATOM 745 O O . VAL A 1 100 ? 7.395 0.887 8.461 1.00 94.31 100 VAL A O 1
ATOM 748 N N . PRO A 1 101 ? 6.944 -0.748 6.972 1.00 92.75 101 PRO A N 1
ATOM 749 C CA . PRO A 1 101 ? 8.307 -0.833 6.479 1.00 92.75 101 PRO A CA 1
ATOM 750 C C . PRO A 1 101 ? 8.675 0.442 5.705 1.00 92.75 101 PRO A C 1
ATOM 752 O O . PRO A 1 101 ? 7.814 1.051 5.063 1.00 92.75 101 PRO A O 1
ATOM 755 N N . PRO A 1 102 ? 9.946 0.873 5.747 1.00 91.56 102 PRO A N 1
ATOM 756 C CA . PRO A 1 102 ? 10.393 1.994 4.938 1.00 91.56 102 PRO A CA 1
ATOM 757 C C . PRO A 1 102 ? 10.327 1.639 3.450 1.00 91.56 102 PRO A C 1
ATOM 759 O O . PRO A 1 102 ? 10.582 0.502 3.056 1.00 91.56 102 PRO A O 1
ATOM 762 N N . PHE A 1 103 ? 10.079 2.641 2.610 1.00 90.62 103 PHE A N 1
ATOM 763 C CA . PHE A 1 103 ? 10.348 2.524 1.180 1.00 90.62 103 PHE A CA 1
ATOM 764 C C . PHE A 1 103 ? 11.853 2.712 0.942 1.00 90.62 103 PHE A C 1
ATOM 766 O O . PHE A 1 103 ? 12.330 3.811 0.657 1.00 90.62 103 PHE A O 1
ATOM 773 N N . ASP A 1 104 ? 12.615 1.653 1.211 1.00 92.62 104 ASP A N 1
ATOM 774 C CA . ASP A 1 104 ? 14.073 1.652 1.141 1.00 92.62 104 ASP A CA 1
ATOM 775 C C . ASP A 1 104 ? 14.606 1.477 -0.294 1.00 92.62 104 ASP A C 1
ATOM 777 O O . ASP A 1 104 ? 13.863 1.415 -1.276 1.00 92.62 104 ASP A O 1
ATOM 781 N N . ARG A 1 105 ? 15.937 1.431 -0.429 1.00 90.69 105 ARG A N 1
ATOM 782 C CA . ARG A 1 105 ? 16.598 1.323 -1.734 1.00 90.69 105 ARG A CA 1
ATOM 783 C C . ARG A 1 105 ? 16.233 0.032 -2.465 1.00 90.69 105 ARG A C 1
ATOM 785 O O . ARG A 1 105 ? 16.140 0.062 -3.689 1.00 90.69 105 ARG A O 1
ATOM 792 N N . ASP A 1 106 ? 16.030 -1.070 -1.753 1.00 90.12 106 ASP A N 1
ATOM 793 C CA . ASP A 1 106 ? 15.701 -2.351 -2.376 1.00 90.12 106 ASP A CA 1
ATOM 794 C C . ASP A 1 106 ? 14.257 -2.330 -2.894 1.00 90.12 106 ASP A C 1
ATOM 796 O O . ASP A 1 106 ? 14.014 -2.714 -4.043 1.00 90.12 106 ASP A O 1
ATOM 800 N N . ALA A 1 107 ? 13.327 -1.789 -2.097 1.00 91.69 107 ALA A N 1
ATOM 801 C CA . ALA A 1 107 ? 11.937 -1.569 -2.495 1.00 91.69 107 ALA A CA 1
ATOM 802 C C . ALA A 1 107 ? 11.802 -0.569 -3.656 1.00 91.69 107 ALA A C 1
ATOM 804 O O . ALA A 1 107 ? 10.927 -0.718 -4.503 1.00 91.69 107 ALA A O 1
ATOM 805 N N . MET A 1 108 ? 12.682 0.430 -3.743 1.00 91.94 108 MET A N 1
ATOM 806 C CA . MET A 1 108 ? 12.729 1.338 -4.890 1.00 91.94 108 MET A CA 1
ATOM 807 C C . MET A 1 108 ? 13.288 0.646 -6.140 1.00 91.94 108 MET A C 1
ATOM 809 O O . MET A 1 108 ? 12.737 0.782 -7.234 1.00 91.94 108 MET A O 1
ATOM 813 N N . LEU A 1 109 ? 14.397 -0.085 -6.002 1.00 91.81 109 LEU A N 1
ATOM 814 C CA . LEU A 1 109 ? 15.098 -0.662 -7.147 1.00 91.81 109 LEU A CA 1
ATOM 815 C C . LEU A 1 109 ? 14.381 -1.849 -7.769 1.00 91.81 109 LEU A C 1
ATOM 817 O O . LEU A 1 109 ? 14.567 -2.081 -8.958 1.00 91.81 109 LEU A O 1
ATOM 821 N N . ILE A 1 110 ? 13.555 -2.584 -7.024 1.00 90.06 110 ILE A N 1
ATOM 822 C CA . ILE A 1 110 ? 12.752 -3.651 -7.633 1.00 90.06 110 ILE A CA 1
ATOM 823 C C . ILE A 1 110 ? 11.805 -3.109 -8.714 1.00 90.06 110 ILE A C 1
ATOM 825 O O . ILE A 1 110 ? 11.562 -3.803 -9.697 1.00 90.06 110 ILE A O 1
ATOM 829 N N . GLU A 1 111 ? 11.345 -1.862 -8.566 1.00 89.56 111 GLU A N 1
ATOM 830 C CA . GLU A 1 111 ? 10.522 -1.165 -9.558 1.00 89.56 111 GLU A CA 1
ATOM 831 C C . GLU A 1 111 ? 11.375 -0.443 -10.603 1.00 89.56 111 GLU A C 1
ATOM 833 O O . GLU A 1 111 ? 11.145 -0.576 -11.804 1.00 89.56 111 GLU A O 1
ATOM 838 N N . ALA A 1 112 ? 12.389 0.312 -10.167 1.00 92.69 112 ALA A N 1
ATOM 839 C CA . ALA A 1 112 ? 13.223 1.098 -11.077 1.00 92.69 112 ALA A CA 1
ATOM 840 C C . ALA A 1 112 ? 13.995 0.205 -12.068 1.00 92.69 112 ALA A C 1
ATOM 842 O O . ALA A 1 112 ? 14.072 0.505 -13.262 1.00 92.69 112 ALA A O 1
ATOM 843 N N . ASP A 1 113 ? 14.491 -0.947 -11.605 1.00 92.94 113 ASP A N 1
ATOM 844 C CA . ASP A 1 113 ? 15.268 -1.867 -12.435 1.00 92.94 113 ASP A CA 1
ATOM 845 C C . ASP A 1 113 ? 14.450 -2.520 -13.549 1.00 92.94 113 ASP A C 1
ATOM 847 O O . ASP A 1 113 ? 15.055 -3.044 -14.480 1.00 92.94 113 ASP A O 1
ATOM 851 N N . LEU A 1 114 ? 13.113 -2.422 -13.551 1.00 92.00 114 LEU A N 1
ATOM 852 C CA . LEU A 1 114 ? 12.291 -2.860 -14.687 1.00 92.00 114 LEU A CA 1
ATOM 853 C C . LEU A 1 114 ? 12.721 -2.187 -15.998 1.00 92.00 114 LEU A C 1
ATOM 855 O O . LEU A 1 114 ? 12.635 -2.795 -17.067 1.00 92.00 114 LEU A O 1
ATOM 859 N N . LEU A 1 115 ? 13.258 -0.965 -15.942 1.00 93.44 115 LEU A N 1
ATOM 860 C CA . LEU A 1 115 ? 13.823 -0.316 -17.123 1.00 93.44 115 LEU A CA 1
ATOM 861 C C . LEU A 1 115 ? 14.983 -1.135 -17.721 1.00 93.44 115 LEU A C 1
ATOM 863 O O . LEU A 1 115 ? 15.032 -1.378 -18.926 1.00 93.44 115 LEU A O 1
ATOM 867 N N . VAL A 1 116 ? 15.921 -1.576 -16.888 1.00 94.38 116 VAL A N 1
ATOM 868 C CA . VAL A 1 116 ? 17.131 -2.282 -17.338 1.00 94.38 116 VAL A CA 1
ATOM 869 C C . VAL A 1 116 ? 16.868 -3.778 -17.531 1.00 94.38 116 VAL A C 1
ATOM 871 O O . VAL A 1 116 ? 17.428 -4.395 -18.437 1.00 94.38 116 VAL A O 1
ATOM 874 N N . ASP A 1 117 ? 15.993 -4.356 -16.712 1.00 90.25 117 ASP A N 1
ATOM 875 C CA . ASP A 1 117 ? 15.692 -5.784 -16.681 1.00 90.25 117 ASP A CA 1
ATOM 876 C C . ASP A 1 117 ? 14.655 -6.188 -17.730 1.00 90.25 117 ASP A C 1
ATOM 878 O O . ASP A 1 117 ? 14.696 -7.319 -18.207 1.00 90.25 117 ASP A O 1
ATOM 882 N N . TRP A 1 118 ? 13.705 -5.306 -18.066 1.00 92.44 118 TRP A N 1
ATOM 883 C CA . TRP A 1 118 ? 12.579 -5.642 -18.947 1.00 92.44 118 TRP A CA 1
ATOM 884 C C . TRP A 1 118 ? 12.551 -4.773 -20.200 1.00 92.44 118 TRP A C 1
ATOM 886 O O . TRP A 1 118 ? 12.475 -5.300 -21.311 1.00 92.44 118 TRP A O 1
ATOM 896 N N . TYR A 1 119 ? 12.648 -3.450 -20.050 1.00 94.50 119 TYR A N 1
ATOM 897 C CA . TYR A 1 119 ? 12.513 -2.543 -21.190 1.00 94.50 119 TYR A CA 1
ATOM 898 C C . TYR A 1 119 ? 13.715 -2.604 -22.145 1.00 94.50 119 TYR A C 1
ATOM 900 O O . TYR A 1 119 ? 13.524 -2.653 -23.360 1.00 94.50 119 TYR A O 1
ATOM 908 N N . VAL A 1 120 ? 14.949 -2.669 -21.625 1.00 96.25 120 VAL A N 1
ATOM 909 C CA . VAL A 1 120 ? 16.149 -2.819 -22.469 1.00 96.25 120 VAL A CA 1
ATOM 910 C C . VAL A 1 120 ? 16.096 -4.106 -23.304 1.00 96.25 120 VAL A C 1
ATOM 912 O O . VAL A 1 120 ? 16.185 -3.985 -24.525 1.00 96.25 120 VAL A O 1
ATOM 915 N N . PRO A 1 121 ? 15.881 -5.310 -22.735 1.00 95.81 121 PRO A N 1
ATOM 916 C CA . PRO A 1 121 ? 15.739 -6.524 -23.540 1.00 95.81 121 PRO A CA 1
ATOM 917 C C . PRO A 1 121 ? 14.626 -6.455 -24.575 1.00 95.81 121 PRO A C 1
ATOM 919 O O . PRO A 1 121 ? 14.789 -6.958 -25.685 1.00 95.81 121 PRO A O 1
ATOM 922 N N . TRP A 1 122 ? 13.511 -5.813 -24.228 1.00 96.31 122 TRP A N 1
ATOM 923 C CA . TRP A 1 122 ? 12.390 -5.652 -25.142 1.00 96.31 122 TRP A CA 1
ATOM 924 C C . TRP A 1 122 ? 12.748 -4.804 -26.369 1.00 96.31 122 TRP A C 1
ATOM 926 O O . TRP A 1 122 ? 12.404 -5.187 -27.487 1.00 96.31 122 TRP A O 1
ATOM 936 N N . ILE A 1 123 ? 13.465 -3.688 -26.189 1.00 97.38 123 ILE A N 1
ATOM 937 C CA . ILE A 1 123 ? 13.778 -2.770 -27.293 1.00 97.38 123 ILE A CA 1
ATOM 938 C C . ILE A 1 123 ? 15.046 -3.154 -28.070 1.00 97.38 123 ILE A C 1
ATOM 940 O O . ILE A 1 123 ? 15.143 -2.863 -29.262 1.00 97.38 123 ILE A O 1
ATOM 944 N N . THR A 1 124 ? 16.024 -3.796 -27.422 1.00 96.00 124 THR A N 1
ATOM 945 C CA . THR A 1 124 ? 17.318 -4.140 -28.043 1.00 96.00 124 THR A CA 1
ATOM 946 C C . THR A 1 124 ? 17.404 -5.593 -28.510 1.00 96.00 124 THR A C 1
ATOM 948 O O . THR A 1 124 ? 18.281 -5.921 -29.308 1.00 96.00 124 THR A O 1
ATOM 951 N N . GLY A 1 125 ? 16.522 -6.473 -28.021 1.00 96.31 125 GLY A N 1
ATOM 952 C CA . GLY A 1 125 ? 16.560 -7.912 -28.292 1.00 96.31 125 GLY A CA 1
ATOM 953 C C . GLY A 1 125 ? 17.609 -8.689 -27.485 1.00 96.31 125 GLY A C 1
ATOM 954 O O . GLY A 1 125 ? 17.811 -9.875 -27.748 1.00 96.31 125 GLY A O 1
ATOM 955 N N . GLY A 1 126 ? 18.280 -8.062 -26.512 1.00 94.94 126 GLY A N 1
ATOM 956 C CA . GLY A 1 126 ? 19.287 -8.709 -25.668 1.00 94.94 126 GLY A CA 1
ATOM 957 C C . GLY A 1 126 ? 19.385 -8.093 -24.267 1.00 94.94 126 GLY A C 1
ATOM 958 O O . GLY A 1 126 ? 18.942 -6.966 -24.052 1.00 94.94 126 GLY A O 1
ATOM 959 N N . PRO A 1 127 ? 19.950 -8.816 -23.284 1.00 95.00 127 PRO A N 1
ATOM 960 C CA . PRO A 1 127 ? 20.074 -8.305 -21.923 1.00 95.00 127 PRO A CA 1
ATOM 961 C C . PRO A 1 127 ? 20.913 -7.024 -21.875 1.00 95.00 127 PRO A C 1
ATOM 963 O O . PRO A 1 127 ? 21.849 -6.848 -22.657 1.00 95.00 127 PRO A O 1
ATOM 966 N N . ALA A 1 128 ? 20.609 -6.145 -20.918 1.00 94.06 128 ALA A N 1
ATOM 967 C CA . ALA A 1 128 ? 21.486 -5.027 -20.594 1.00 94.06 128 ALA A CA 1
ATOM 968 C C . ALA A 1 128 ? 22.895 -5.530 -20.235 1.00 94.06 128 ALA A C 1
ATOM 970 O O . ALA A 1 128 ? 23.036 -6.516 -19.506 1.00 94.06 128 ALA A O 1
ATOM 971 N N . SER A 1 129 ? 23.932 -4.844 -20.724 1.00 94.56 129 SER A N 1
ATOM 972 C CA . SER A 1 129 ? 25.314 -5.153 -20.348 1.00 94.56 129 SER A CA 1
ATOM 973 C C . SER A 1 129 ? 25.565 -4.864 -18.865 1.00 94.56 129 SER A C 1
ATOM 975 O O . SER A 1 129 ? 24.880 -4.042 -18.249 1.00 94.56 129 SER A O 1
ATOM 977 N N . GLU A 1 130 ? 26.581 -5.512 -18.290 1.00 92.69 130 GLU A N 1
ATOM 978 C CA . GLU A 1 130 ? 26.995 -5.258 -16.904 1.00 92.69 130 GLU A CA 1
ATOM 979 C C . GLU A 1 130 ? 27.376 -3.788 -16.686 1.00 92.69 130 GLU A C 1
ATOM 981 O O . GLU A 1 130 ? 26.961 -3.193 -15.694 1.00 92.69 130 GLU A O 1
ATOM 986 N N . ASP A 1 131 ? 28.062 -3.169 -17.653 1.00 95.25 131 ASP A N 1
ATOM 987 C CA . ASP A 1 131 ? 28.421 -1.747 -17.608 1.00 95.25 131 ASP A CA 1
ATOM 988 C C . ASP A 1 131 ? 27.190 -0.830 -17.583 1.00 95.25 131 ASP A C 1
ATOM 990 O O . ASP A 1 131 ? 27.155 0.139 -16.821 1.00 95.25 131 ASP A O 1
ATOM 994 N N . LEU A 1 132 ? 26.160 -1.136 -18.384 1.00 93.62 132 LEU A N 1
ATOM 995 C CA . LEU A 1 132 ? 24.917 -0.362 -18.405 1.00 93.62 132 LEU A CA 1
ATOM 996 C C . LEU A 1 132 ? 24.189 -0.466 -17.061 1.00 93.62 132 LEU A C 1
ATOM 998 O O . LEU A 1 132 ? 23.742 0.544 -16.519 1.00 93.62 132 LEU A O 1
ATOM 1002 N N . ARG A 1 133 ? 24.116 -1.676 -16.497 1.00 91.31 133 ARG A N 1
ATOM 1003 C CA . ARG A 1 133 ? 23.505 -1.919 -15.185 1.00 91.31 133 ARG A CA 1
ATOM 1004 C C . ARG A 1 133 ? 24.263 -1.203 -14.068 1.00 91.31 133 ARG A C 1
ATOM 1006 O O . ARG A 1 133 ? 23.650 -0.514 -13.259 1.00 91.31 133 ARG A O 1
ATOM 1013 N N . ALA A 1 134 ? 25.589 -1.317 -14.047 1.00 91.00 134 ALA A N 1
ATOM 1014 C CA . ALA A 1 134 ? 26.424 -0.637 -13.064 1.00 91.00 134 ALA A CA 1
ATOM 1015 C C . ALA A 1 134 ? 26.327 0.892 -13.187 1.00 91.00 134 ALA A C 1
ATOM 1017 O O . ALA A 1 134 ? 26.373 1.590 -12.177 1.00 91.00 134 ALA A O 1
ATOM 1018 N N . GLY A 1 135 ? 26.180 1.417 -14.408 1.00 92.94 135 GLY A N 1
ATOM 1019 C CA . GLY A 1 135 ? 25.927 2.835 -14.655 1.00 92.94 135 GLY A CA 1
ATOM 1020 C C . GLY A 1 135 ? 24.556 3.301 -14.161 1.00 92.94 135 GLY A C 1
ATOM 1021 O O . GLY A 1 135 ? 24.461 4.398 -13.628 1.00 92.94 135 GLY A O 1
ATOM 1022 N N . TYR A 1 136 ? 23.521 2.467 -14.290 1.00 90.50 136 TYR A N 1
ATOM 1023 C CA . TYR A 1 136 ? 22.156 2.780 -13.852 1.00 90.50 136 TYR A CA 1
ATOM 1024 C C . TYR A 1 136 ? 22.007 2.880 -12.325 1.00 90.50 136 TYR A C 1
ATOM 1026 O O . TYR A 1 136 ? 21.145 3.597 -11.828 1.00 90.50 136 TYR A O 1
ATOM 1034 N N . HIS A 1 137 ? 22.844 2.165 -11.570 1.00 89.25 137 HIS A N 1
ATOM 1035 C CA . HIS A 1 137 ? 22.776 2.116 -10.102 1.00 89.25 137 HIS A CA 1
ATOM 1036 C C . HIS A 1 137 ? 23.617 3.170 -9.374 1.00 89.25 137 HIS A C 1
ATOM 1038 O O . HIS A 1 137 ? 23.569 3.205 -8.138 1.00 89.25 137 HIS A O 1
ATOM 1044 N N . LYS A 1 138 ? 24.400 3.965 -10.111 1.00 84.00 138 LYS A N 1
ATOM 1045 C CA . LYS A 1 138 ? 25.211 5.075 -9.586 1.00 84.00 138 LYS A CA 1
ATOM 1046 C C . LYS A 1 138 ? 24.380 6.339 -9.427 1.00 84.00 138 LYS A C 1
ATOM 1048 O O . LYS A 1 138 ? 24.598 7.014 -8.399 1.00 84.00 138 LYS A O 1
#